Protein AF-A0A1J4JC68-F1 (afdb_monomer_lite)

Radius of gyration: 32.2 Å; chains: 1; bounding box: 84×73×95 Å

pLDDT: mean 70.28, std 16.69, range [39.31, 90.0]

Foldseek 3Di:
DVPPVVVVVVVVVVVCVVPVVCVVVVVVVVVVVVVVVVVVVVDDDDDDDDDDDDDDDDDDPPPPQQPLVPAPLLCCCCPPWFPPPDDLQQLLVLLVVLCVVLVHDDDPVLSVDVSSVSVVCRVCVVSRVVVSLVDWTADPVGFTGTPPDDDRPPPDDDDDDDDDDDDDDDDDDDDD

Secondary structure (DSSP, 8-state):
--HHHHHHHHHHHHHHHT-GGGHHHHHHHHHHHHHHHHHHTT-------------------------TTSSHHHHIIIIIIB-TT--HHHHHHHHHHHHHHTT----HHHHH-HHHHHHHHHHTHHHHHHHHTT---B-TTS-B-BSSSS--TTS---------------------

Structure (mmCIF, N/CA/C/O backbone):
data_AF-A0A1J4JC68-F1
#
_entry.id   AF-A0A1J4JC68-F1
#
loop_
_atom_site.group_PDB
_atom_site.id
_atom_site.type_symbol
_atom_site.label_atom_id
_atom_site.label_alt_id
_atom_site.label_comp_id
_atom_site.label_asym_id
_atom_site.label_entity_id
_atom_site.label_seq_id
_atom_site.pdbx_PDB_ins_code
_atom_site.Cartn_x
_atom_site.Cartn_y
_atom_site.Cartn_z
_atom_site.occupancy
_atom_site.B_iso_or_equiv
_atom_site.auth_seq_id
_atom_site.auth_comp_id
_atom_site.auth_asym_id
_atom_site.auth_atom_id
_atom_site.pdbx_PDB_model_num
ATOM 1 N N . MET A 1 1 ? -23.052 0.903 3.054 1.00 49.03 1 MET A N 1
ATOM 2 C CA . MET A 1 1 ? -22.378 1.430 4.265 1.00 49.03 1 MET A CA 1
ATOM 3 C C . MET A 1 1 ? -23.320 1.705 5.442 1.00 49.03 1 MET A C 1
ATOM 5 O O . MET A 1 1 ? -22.837 1.660 6.557 1.00 49.03 1 MET A O 1
ATOM 9 N N . LYS A 1 2 ? -24.639 1.910 5.262 1.00 50.38 2 LYS A N 1
ATOM 10 C CA . LYS A 1 2 ? -25.591 2.065 6.391 1.00 50.38 2 LYS A CA 1
ATOM 11 C C . LYS A 1 2 ? -25.896 0.762 7.168 1.00 50.38 2 LYS A C 1
ATOM 13 O O . LYS A 1 2 ? -26.607 0.796 8.159 1.00 50.38 2 LYS A O 1
ATOM 18 N N . SER A 1 3 ? -25.388 -0.383 6.714 1.00 57.44 3 SER A N 1
ATOM 19 C CA . SER A 1 3 ? -25.793 -1.718 7.171 1.00 57.44 3 SER A CA 1
ATOM 20 C C . SER A 1 3 ? -25.039 -2.237 8.402 1.00 57.44 3 SER A C 1
ATOM 22 O O . SER A 1 3 ? -25.632 -2.956 9.196 1.00 57.44 3 SER A O 1
ATOM 24 N N . THR A 1 4 ? -23.772 -1.864 8.605 1.00 68.25 4 THR A N 1
ATOM 25 C CA . THR A 1 4 ? -22.970 -2.360 9.741 1.00 68.25 4 THR A CA 1
ATOM 26 C C . THR A 1 4 ? -23.352 -1.691 11.056 1.00 68.25 4 THR A C 1
ATOM 28 O O . THR A 1 4 ? -23.500 -2.372 12.061 1.00 68.25 4 THR A O 1
ATOM 31 N N . LEU A 1 5 ? -23.593 -0.377 11.040 1.00 70.12 5 LEU A N 1
ATOM 32 C CA . LEU A 1 5 ? -24.035 0.358 12.228 1.00 70.12 5 LEU A CA 1
ATOM 33 C C . LEU A 1 5 ? -25.407 -0.123 12.711 1.00 70.12 5 LEU A C 1
ATOM 35 O O . LEU A 1 5 ? -25.584 -0.382 13.896 1.00 70.12 5 LEU A O 1
ATOM 39 N N . ASN A 1 6 ? -26.356 -0.299 11.787 1.00 78.00 6 ASN A N 1
ATOM 40 C CA . ASN A 1 6 ? -27.690 -0.792 12.122 1.00 78.00 6 ASN A CA 1
ATOM 41 C C . ASN A 1 6 ? -27.635 -2.197 12.735 1.00 78.00 6 ASN A C 1
ATOM 43 O O . ASN A 1 6 ? -28.343 -2.463 13.699 1.00 78.00 6 ASN A O 1
ATOM 47 N N . LEU A 1 7 ? -26.762 -3.071 12.223 1.00 71.44 7 LEU A N 1
ATOM 48 C CA . LEU A 1 7 ? -26.569 -4.410 12.776 1.00 71.44 7 LEU A CA 1
ATOM 49 C C . LEU A 1 7 ? -25.985 -4.363 14.196 1.00 71.44 7 LEU A C 1
ATOM 51 O O . LEU A 1 7 ? -26.467 -5.064 15.081 1.00 71.44 7 LEU A O 1
ATOM 55 N N . SER A 1 8 ? -25.003 -3.492 14.442 1.00 72.25 8 SER A N 1
ATOM 56 C CA . SER A 1 8 ? -24.441 -3.300 15.782 1.00 72.25 8 SER A CA 1
ATOM 57 C C . SER A 1 8 ? -25.463 -2.738 16.775 1.00 72.25 8 SER A C 1
ATOM 59 O O . SER A 1 8 ? -25.481 -3.165 17.926 1.00 72.25 8 SER A O 1
ATOM 61 N N . ILE A 1 9 ? -26.342 -1.827 16.338 1.00 78.62 9 ILE A N 1
ATOM 62 C CA . ILE A 1 9 ? -27.429 -1.287 17.172 1.00 78.62 9 ILE A CA 1
ATOM 63 C C . ILE A 1 9 ? -28.418 -2.397 17.543 1.00 78.62 9 ILE A C 1
ATOM 65 O O . ILE A 1 9 ? -28.779 -2.523 18.709 1.00 78.62 9 ILE A O 1
ATOM 69 N N . VAL A 1 10 ? -28.819 -3.233 16.581 1.00 78.06 10 VAL A N 1
ATOM 70 C CA . VAL A 1 10 ? -29.736 -4.357 16.831 1.00 78.06 10 VAL A CA 1
ATOM 71 C C . VAL A 1 10 ? -29.130 -5.359 17.819 1.00 78.06 10 VAL A C 1
ATOM 73 O O . VAL A 1 10 ? -29.799 -5.750 18.771 1.00 78.06 10 VAL A O 1
ATOM 76 N N . ASN A 1 11 ? -27.852 -5.711 17.658 1.00 77.75 11 ASN A N 1
ATOM 77 C CA . ASN A 1 11 ? -27.162 -6.630 18.570 1.00 77.75 11 ASN A CA 1
ATOM 78 C C . ASN A 1 11 ? -27.024 -6.060 19.991 1.00 77.75 11 ASN A C 1
ATOM 80 O O . ASN A 1 11 ? -27.107 -6.802 20.972 1.00 77.75 11 ASN A O 1
ATOM 84 N N . LEU A 1 12 ? -26.819 -4.744 20.112 1.00 80.31 12 LEU A N 1
ATOM 85 C CA . LEU A 1 12 ? -26.765 -4.065 21.404 1.00 80.31 12 LEU A CA 1
ATOM 86 C C . LEU A 1 12 ? -28.130 -4.099 22.099 1.00 80.31 12 LEU A C 1
ATOM 88 O O . LEU A 1 12 ? -28.196 -4.427 23.280 1.00 80.31 12 LEU A O 1
ATOM 92 N N . LEU A 1 13 ? -29.211 -3.816 21.369 1.00 79.69 13 LEU A N 1
ATOM 93 C CA . LEU A 1 13 ? -30.573 -3.859 21.908 1.00 79.69 13 LEU A CA 1
ATOM 94 C C . LEU A 1 13 ? -30.964 -5.272 22.366 1.00 79.69 13 LEU A C 1
ATOM 96 O O . LEU A 1 13 ? -31.463 -5.423 23.476 1.00 79.69 13 LEU A O 1
ATOM 100 N N . ASP A 1 14 ? -30.654 -6.305 21.576 1.00 79.31 14 ASP A N 1
ATOM 101 C CA . ASP A 1 14 ? -30.890 -7.712 21.943 1.00 79.31 14 ASP A CA 1
ATOM 102 C C . ASP A 1 14 ? -30.084 -8.136 23.190 1.00 79.31 14 ASP A C 1
ATOM 104 O O . ASP A 1 14 ? -30.561 -8.880 24.046 1.00 79.31 14 ASP A O 1
ATOM 108 N N . SER A 1 15 ? -28.866 -7.609 23.346 1.00 74.81 15 SER A N 1
ATOM 109 C CA . SER A 1 15 ? -28.027 -7.866 24.526 1.00 74.81 15 SER A CA 1
ATOM 110 C C . SER A 1 15 ? -28.541 -7.168 25.792 1.00 74.81 15 SER A C 1
ATOM 112 O O . SER A 1 15 ? -28.364 -7.691 26.898 1.00 74.81 15 SER A O 1
ATOM 114 N N . LEU A 1 16 ? -29.165 -5.997 25.636 1.00 77.19 16 LEU A N 1
ATOM 115 C CA . LEU A 1 16 ? -29.761 -5.214 26.720 1.00 77.19 16 LEU A CA 1
ATOM 116 C C . LEU A 1 16 ? -31.111 -5.779 27.173 1.00 77.19 16 LEU A C 1
ATOM 118 O O . LEU A 1 16 ? -31.374 -5.795 28.373 1.00 77.19 16 LEU A O 1
ATOM 122 N N . ASP A 1 17 ? -31.917 -6.306 26.249 1.00 77.94 17 ASP A N 1
ATOM 123 C CA . ASP A 1 17 ? -33.191 -6.970 26.561 1.00 77.94 17 ASP A CA 1
ATOM 124 C C . ASP A 1 17 ? -32.970 -8.232 27.416 1.00 77.94 17 ASP A C 1
ATOM 126 O O . ASP A 1 17 ? -33.686 -8.506 28.378 1.00 77.94 17 ASP A O 1
ATOM 130 N N . LYS A 1 18 ? -31.868 -8.945 27.150 1.00 81.06 18 LYS A N 1
ATOM 131 C CA . LYS A 1 18 ? -31.427 -10.105 27.938 1.00 81.06 18 LYS A CA 1
ATOM 132 C C . LYS A 1 18 ? -30.876 -9.743 29.322 1.00 81.06 18 LYS A C 1
ATOM 134 O O . LYS A 1 18 ? -30.786 -10.622 30.174 1.00 81.06 18 LYS A O 1
ATOM 139 N N . ASN A 1 19 ? -30.474 -8.490 29.557 1.00 78.25 19 ASN A N 1
ATOM 140 C CA . ASN A 1 19 ? -29.855 -8.044 30.812 1.00 78.25 19 ASN A CA 1
ATOM 141 C C . ASN A 1 19 ? -30.294 -6.616 31.186 1.00 78.25 19 ASN A C 1
ATOM 143 O O . ASN A 1 19 ? -29.478 -5.686 31.145 1.00 78.25 19 ASN A O 1
ATOM 147 N N . PRO A 1 20 ? -31.553 -6.427 31.623 1.00 74.56 20 PRO A N 1
ATOM 148 C CA . PRO A 1 20 ? -32.113 -5.099 31.870 1.00 74.56 20 PRO A CA 1
ATOM 149 C C . PRO A 1 20 ? -31.374 -4.319 32.970 1.00 74.56 20 PRO A C 1
ATOM 151 O O . PRO A 1 20 ? -31.336 -3.092 32.946 1.00 74.56 20 PRO A O 1
ATOM 154 N N . GLY A 1 21 ? -30.706 -5.015 33.897 1.00 78.56 21 GLY A N 1
ATOM 155 C CA . GLY A 1 21 ? -29.887 -4.394 34.944 1.00 78.56 21 GLY A CA 1
ATOM 156 C C . GLY A 1 21 ? -28.637 -3.660 34.440 1.00 78.56 21 GLY A C 1
ATOM 157 O O . GLY A 1 21 ? -28.087 -2.858 35.182 1.00 78.56 21 GLY A O 1
ATOM 158 N N . ARG A 1 22 ? -28.200 -3.894 33.193 1.00 75.12 22 ARG A N 1
ATOM 159 C CA . ARG A 1 22 ? -27.043 -3.212 32.577 1.00 75.12 22 ARG A CA 1
ATOM 160 C C . ARG A 1 22 ? -27.421 -1.972 31.767 1.00 75.12 22 ARG A C 1
ATOM 162 O O . ARG A 1 22 ? -26.537 -1.222 31.363 1.00 75.12 22 ARG A O 1
ATOM 169 N N . ILE A 1 23 ? -28.716 -1.742 31.538 1.00 77.38 23 ILE A N 1
ATOM 170 C CA . ILE A 1 23 ? -29.218 -0.564 30.815 1.00 77.38 23 ILE A CA 1
ATOM 171 C C . ILE A 1 23 ? -28.725 0.750 31.452 1.00 77.38 23 ILE A C 1
ATOM 173 O O . ILE A 1 23 ? -28.270 1.614 30.703 1.00 77.38 23 ILE A O 1
ATOM 177 N N . PRO A 1 24 ? -28.729 0.926 32.791 1.00 74.81 24 PRO A N 1
ATOM 178 C CA . PRO A 1 24 ? -28.233 2.154 33.414 1.00 74.81 24 PRO A CA 1
ATOM 179 C C . PRO A 1 24 ? -26.740 2.397 33.162 1.00 74.81 24 PRO A C 1
ATOM 181 O O . PRO A 1 24 ? -26.343 3.526 32.884 1.00 74.81 24 PRO A O 1
ATOM 184 N N . ASP A 1 25 ? -25.924 1.341 33.208 1.00 72.56 25 ASP A N 1
ATOM 185 C CA . ASP A 1 25 ? -24.478 1.430 32.981 1.00 72.56 25 ASP A CA 1
ATOM 186 C C . ASP A 1 25 ? -24.169 1.787 31.528 1.00 72.56 25 ASP A C 1
ATOM 188 O O . ASP A 1 25 ? -23.349 2.662 31.255 1.00 72.56 25 ASP A O 1
ATOM 192 N N . VAL A 1 26 ? -24.878 1.156 30.589 1.00 80.88 26 VAL A N 1
ATOM 193 C CA . VAL A 1 26 ? -24.731 1.442 29.159 1.00 80.88 26 VAL A CA 1
ATOM 194 C C . VAL A 1 26 ? -25.210 2.854 28.835 1.00 80.88 26 VAL A C 1
ATOM 196 O O . VAL A 1 26 ? -24.518 3.568 28.114 1.00 80.88 26 VAL A O 1
ATOM 199 N N . ASN A 1 27 ? -26.324 3.304 29.414 1.00 83.25 27 ASN A N 1
ATOM 200 C CA . ASN A 1 27 ? -26.787 4.682 29.258 1.00 83.25 27 ASN A CA 1
ATOM 201 C C . ASN A 1 27 ? -25.752 5.681 29.784 1.00 83.25 27 ASN A C 1
ATOM 203 O O . ASN A 1 27 ? -25.422 6.635 29.086 1.00 83.25 27 ASN A O 1
ATOM 207 N N . LYS A 1 28 ? -25.166 5.418 30.957 1.00 74.75 28 LYS A N 1
ATOM 208 C CA . LYS A 1 28 ? -24.103 6.252 31.525 1.00 74.75 28 LYS A CA 1
ATOM 209 C C . LYS A 1 28 ? -22.867 6.297 30.624 1.00 74.75 28 LYS A C 1
ATOM 211 O O . LYS A 1 28 ? -22.323 7.371 30.387 1.00 74.75 28 LYS A O 1
ATOM 216 N N . SER A 1 29 ? -22.429 5.160 30.085 1.00 75.44 29 SER A N 1
ATOM 217 C CA . SER A 1 29 ? -21.306 5.113 29.140 1.00 75.44 29 SER A CA 1
ATOM 218 C C . SER A 1 29 ? -21.606 5.852 27.831 1.00 75.44 29 SER A C 1
ATOM 220 O O . SER A 1 29 ? -20.731 6.536 27.305 1.00 75.44 29 SER A O 1
ATOM 222 N N . LEU A 1 30 ? -22.835 5.760 27.314 1.00 84.06 30 LEU A N 1
ATOM 223 C CA . LEU A 1 30 ? -23.260 6.489 26.116 1.00 84.06 30 LEU A CA 1
ATOM 224 C C . LEU A 1 30 ? -23.352 7.998 26.360 1.00 84.06 30 LEU A C 1
ATOM 226 O O . LEU A 1 30 ? -22.975 8.774 25.485 1.00 84.06 30 LEU A O 1
ATOM 230 N N . GLU A 1 31 ? -23.815 8.422 27.534 1.00 78.25 31 GLU A N 1
ATOM 231 C CA . GLU A 1 31 ? -23.823 9.829 27.940 1.00 78.25 31 GLU A CA 1
ATOM 232 C C . GLU A 1 31 ? -22.405 10.391 28.050 1.00 78.25 31 GLU A C 1
ATOM 234 O O . GLU A 1 31 ? -22.148 11.474 27.527 1.00 78.25 31 GLU A O 1
ATOM 239 N N . ILE A 1 32 ? -21.473 9.633 28.644 1.00 74.94 32 ILE A N 1
ATOM 240 C CA . ILE A 1 32 ? -20.051 9.999 28.709 1.00 74.94 32 ILE A CA 1
ATOM 241 C C . ILE A 1 32 ? -19.485 10.171 27.297 1.00 74.94 32 ILE A C 1
ATOM 243 O O . ILE A 1 32 ? -18.944 11.228 26.990 1.00 74.94 32 ILE A O 1
ATOM 247 N N . LEU A 1 33 ? -19.693 9.201 26.404 1.00 79.00 33 LEU A N 1
ATOM 248 C CA . LEU A 1 33 ? -19.222 9.284 25.017 1.00 79.00 33 LEU A CA 1
ATOM 249 C C . LEU A 1 33 ? -19.863 10.447 24.245 1.00 79.00 33 LEU A C 1
ATOM 251 O O . LEU A 1 33 ? -19.195 11.138 23.480 1.00 79.00 33 LEU A O 1
ATOM 255 N N . LEU A 1 34 ? -21.160 10.702 24.442 1.00 79.31 34 LEU A N 1
ATOM 256 C CA . LEU A 1 34 ? -21.839 11.855 23.847 1.00 79.31 34 LEU A CA 1
ATOM 257 C C . LEU A 1 34 ? -21.265 13.173 24.365 1.00 79.31 34 LEU A C 1
ATOM 259 O O . LEU A 1 34 ? -21.182 14.139 23.607 1.00 79.31 34 LEU A O 1
ATOM 263 N N . GLN A 1 35 ? -20.891 13.229 25.639 1.00 77.38 35 GLN A N 1
ATOM 264 C CA . GLN A 1 35 ? -20.277 14.399 26.245 1.00 77.38 35 GLN A CA 1
ATOM 265 C C . GLN A 1 35 ? -18.839 14.595 25.758 1.00 77.38 35 GLN A C 1
ATOM 267 O O . GLN A 1 35 ? -18.481 15.717 25.410 1.00 77.38 35 GLN A O 1
ATOM 272 N N . GLU A 1 36 ? -18.062 13.523 25.624 1.00 71.19 36 GLU A N 1
ATOM 273 C CA . GLU A 1 36 ? -16.717 13.535 25.040 1.00 71.19 36 GLU A CA 1
ATOM 274 C C . GLU A 1 36 ? -16.746 14.006 23.585 1.00 71.19 36 GLU A C 1
ATOM 276 O O . GLU A 1 36 ? -16.030 14.935 23.235 1.00 71.19 36 GLU A O 1
ATOM 281 N N . LEU A 1 37 ? -17.650 13.480 22.754 1.00 72.75 37 LEU A N 1
ATOM 282 C CA . LEU A 1 37 ? -17.793 13.914 21.359 1.00 72.75 37 LEU A CA 1
ATOM 283 C C . LEU A 1 37 ? -18.277 15.365 21.225 1.00 72.75 37 LEU A C 1
ATOM 285 O O . LEU A 1 37 ? -17.927 16.053 20.264 1.00 72.75 37 LEU A O 1
ATOM 289 N N . LYS A 1 38 ? -19.090 15.847 22.173 1.00 73.19 38 LYS A N 1
ATOM 290 C CA . LYS A 1 38 ? -19.483 17.263 22.234 1.00 73.19 38 LYS A CA 1
ATOM 291 C C . LYS A 1 38 ? -18.303 18.147 22.639 1.00 73.19 38 LYS A C 1
ATOM 293 O O . LYS A 1 38 ? -18.130 19.201 22.040 1.00 73.19 38 LYS A O 1
ATOM 298 N N . GLN A 1 39 ? -17.474 17.706 23.586 1.00 63.00 39 GLN A N 1
ATOM 299 C CA . GLN A 1 39 ? -16.275 18.428 24.022 1.00 63.00 39 GLN A CA 1
ATOM 300 C C . GLN A 1 39 ? -15.125 18.365 23.005 1.00 63.00 39 GLN A C 1
ATOM 302 O O . GLN A 1 39 ? -14.373 19.325 22.895 1.00 63.00 39 GLN A O 1
ATOM 307 N N . GLU A 1 40 ? -15.023 17.303 22.202 1.00 56.06 40 GLU A N 1
ATOM 308 C CA . GLU A 1 40 ? -14.089 17.181 21.069 1.00 56.06 40 GLU A CA 1
ATOM 309 C C . GLU A 1 40 ? -14.321 18.296 20.034 1.00 56.06 40 GLU A C 1
ATOM 311 O O . GLU A 1 40 ? -13.382 18.808 19.429 1.00 56.06 40 GLU A O 1
ATOM 316 N N . LYS A 1 41 ? -15.580 18.722 19.862 1.00 55.22 41 LYS A N 1
ATOM 317 C CA . LYS A 1 41 ? -15.956 19.814 18.954 1.00 55.22 41 LYS A CA 1
ATOM 318 C C . LYS A 1 41 ? -15.572 21.203 19.487 1.00 55.22 41 LYS A C 1
ATOM 320 O O . LYS A 1 41 ? -15.392 22.112 18.680 1.00 55.22 41 LYS A O 1
ATOM 325 N N . ASP A 1 42 ? -15.422 21.341 20.806 1.00 50.94 42 ASP A N 1
ATOM 326 C CA . ASP A 1 42 ? -15.114 22.594 21.515 1.00 50.94 42 ASP A CA 1
ATOM 327 C C . ASP A 1 42 ? -13.685 22.642 22.091 1.00 50.94 42 ASP A C 1
ATOM 329 O O . ASP A 1 42 ? -13.322 23.603 22.770 1.00 50.94 42 ASP A O 1
ATOM 333 N N . ARG A 1 43 ? -12.839 21.637 21.828 1.00 48.38 43 ARG A N 1
ATOM 334 C CA . ARG A 1 43 ? -11.462 21.616 22.332 1.00 48.38 43 ARG A CA 1
ATOM 335 C C . ARG A 1 43 ? -10.590 22.578 21.506 1.00 48.38 43 ARG A C 1
ATOM 337 O O . ARG A 1 43 ? -10.361 22.319 20.322 1.00 48.38 43 ARG A O 1
ATOM 344 N N . PRO A 1 44 ? -10.045 23.666 22.086 1.00 46.38 44 PRO A N 1
ATOM 345 C CA . PRO A 1 44 ? -9.002 24.427 21.416 1.00 46.38 44 PRO A CA 1
ATOM 346 C C . PRO A 1 44 ? -7.768 23.530 21.285 1.00 46.38 44 PRO A C 1
ATOM 348 O O . PRO A 1 44 ? -7.312 22.915 22.249 1.00 46.38 44 PRO A O 1
ATOM 351 N N . MET A 1 45 ? -7.257 23.416 20.063 1.00 41.22 45 MET A N 1
ATOM 352 C CA . MET A 1 45 ? -6.097 22.598 19.733 1.00 41.22 45 MET A CA 1
ATOM 353 C C . MET A 1 45 ? -4.841 23.235 20.354 1.00 41.22 45 MET A C 1
ATOM 355 O O . MET A 1 45 ? -4.234 24.125 19.764 1.00 41.22 45 MET A O 1
ATOM 359 N N . ILE A 1 46 ? -4.471 22.823 21.568 1.00 43.78 46 ILE A N 1
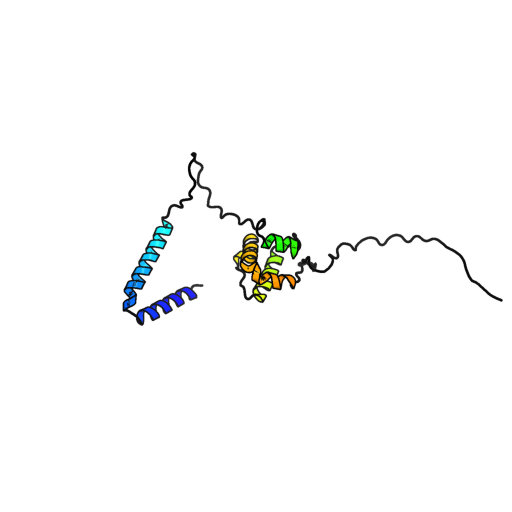ATOM 360 C CA . ILE A 1 46 ? -3.209 23.230 22.193 1.00 43.78 46 ILE A CA 1
ATOM 361 C C . ILE A 1 46 ? -2.088 22.469 21.475 1.00 43.78 46 ILE A C 1
ATOM 363 O O . ILE A 1 46 ? -1.925 21.269 21.672 1.00 43.78 46 ILE A O 1
ATOM 367 N N . HIS A 1 47 ? -1.350 23.161 20.607 1.00 49.16 47 HIS A N 1
ATOM 368 C CA . HIS A 1 47 ? 0.038 22.802 20.329 1.00 49.16 47 HIS A CA 1
ATOM 369 C C . HIS A 1 47 ? 0.868 23.443 21.436 1.00 49.16 47 HIS A C 1
ATOM 371 O O . HIS A 1 47 ? 0.852 24.665 21.589 1.00 49.16 47 HIS A O 1
ATOM 377 N N . GLU A 1 48 ? 1.562 22.626 22.219 1.00 46.06 48 GLU A N 1
ATOM 378 C CA . GLU A 1 48 ? 2.651 23.116 23.053 1.00 46.06 48 GLU A CA 1
ATOM 379 C C . GLU A 1 48 ? 3.726 23.688 22.128 1.00 46.06 48 GLU A C 1
ATOM 381 O O . GLU A 1 48 ? 4.468 22.954 21.480 1.00 46.06 48 GLU A O 1
ATOM 386 N N . VAL A 1 49 ? 3.783 25.013 22.039 1.00 47.53 49 VAL A N 1
ATOM 387 C CA . VAL A 1 49 ? 4.999 25.718 21.653 1.00 47.53 49 VAL A CA 1
ATOM 388 C C . VAL A 1 49 ? 5.143 26.880 22.619 1.00 47.53 49 VAL A C 1
ATOM 390 O O . VAL A 1 49 ? 4.355 27.827 22.615 1.00 47.53 49 VAL A O 1
ATOM 393 N N . GLU A 1 50 ? 6.131 26.758 23.496 1.00 44.44 50 GLU A N 1
ATOM 394 C CA . GLU A 1 50 ? 6.620 27.856 24.313 1.00 44.44 50 GLU A CA 1
ATOM 395 C C . GLU A 1 50 ? 6.938 29.073 23.425 1.00 44.44 50 GLU A C 1
ATOM 397 O O . GLU A 1 50 ? 7.603 28.953 22.401 1.00 44.44 50 GLU A O 1
ATOM 402 N N . ASN A 1 51 ? 6.410 30.231 23.836 1.00 46.28 51 ASN A N 1
ATOM 403 C CA . ASN A 1 51 ? 6.853 31.607 23.579 1.00 46.28 51 ASN A CA 1
ATOM 404 C C . ASN A 1 51 ? 7.719 31.888 22.325 1.00 46.28 51 ASN A C 1
ATOM 406 O O . ASN A 1 51 ? 8.890 31.532 22.282 1.00 46.28 51 ASN A O 1
ATOM 410 N N . ILE A 1 52 ? 7.215 32.721 21.399 1.00 44.00 52 ILE A N 1
ATOM 411 C CA . ILE A 1 52 ? 7.597 34.147 21.222 1.00 44.00 52 ILE A CA 1
ATOM 412 C C . ILE A 1 52 ? 6.750 34.776 20.080 1.00 44.00 52 ILE A C 1
ATOM 414 O O . ILE A 1 52 ? 6.674 34.269 18.969 1.00 44.00 52 ILE A O 1
ATOM 418 N N . ALA A 1 53 ? 6.102 35.887 20.443 1.00 47.72 53 ALA A N 1
ATOM 419 C CA . ALA A 1 53 ? 5.392 36.956 19.725 1.00 47.72 53 ALA A CA 1
ATOM 420 C C . ALA A 1 53 ? 5.283 37.033 18.171 1.00 47.72 53 ALA A C 1
ATOM 422 O O . ALA A 1 53 ? 6.262 36.912 17.445 1.00 47.72 53 ALA A O 1
ATOM 423 N N . ALA A 1 54 ? 4.095 37.525 17.758 1.00 47.09 54 ALA A N 1
ATOM 424 C CA . ALA A 1 54 ? 3.750 38.325 16.557 1.00 47.09 54 ALA A CA 1
ATOM 425 C C . ALA A 1 54 ? 3.063 37.631 15.343 1.00 47.09 54 ALA A C 1
ATOM 427 O O . ALA A 1 54 ? 3.684 37.263 14.358 1.00 47.09 54 ALA A O 1
ATOM 428 N N . GLN A 1 55 ? 1.728 37.541 15.454 1.00 48.34 55 GLN A N 1
ATOM 429 C CA . GLN A 1 55 ? 0.630 37.628 14.459 1.00 48.34 55 GLN A CA 1
ATOM 430 C C . GLN A 1 55 ? 0.900 37.449 12.93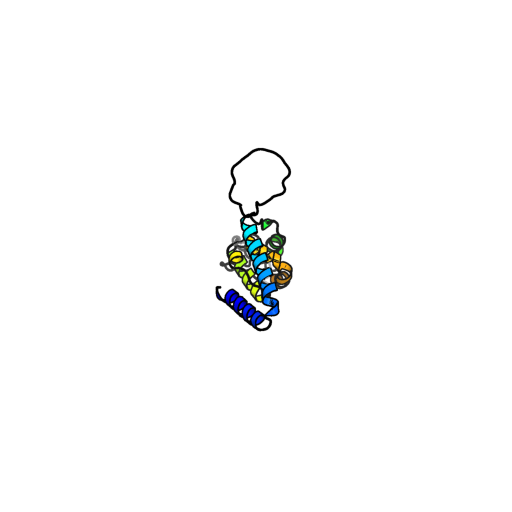7 1.00 48.34 55 GLN A C 1
ATOM 432 O O . GLN A 1 55 ? 1.396 38.360 12.285 1.00 48.34 55 GLN A O 1
ATOM 437 N N . GLU A 1 56 ? 0.326 36.382 12.351 1.00 47.66 56 GLU A N 1
ATOM 438 C CA . GLU A 1 56 ? -0.218 36.315 10.973 1.00 47.66 56 GLU A CA 1
ATOM 439 C C . GLU A 1 56 ? -1.473 35.392 10.934 1.00 47.66 56 GLU A C 1
ATOM 441 O O . GLU A 1 56 ? -1.576 34.470 11.748 1.00 47.66 56 GLU A O 1
ATOM 446 N N . PRO A 1 57 ? -2.462 35.624 10.039 1.00 39.31 57 PRO A N 1
ATOM 447 C CA . PRO A 1 57 ? -3.787 34.980 10.074 1.00 39.31 57 PRO A CA 1
ATOM 448 C C . PRO A 1 57 ? -3.770 33.470 9.735 1.00 39.31 57 PRO A C 1
ATOM 450 O O . PRO A 1 57 ? -2.899 33.006 8.993 1.00 39.31 57 PRO A O 1
ATOM 453 N N . PRO A 1 58 ? -4.750 32.675 10.223 1.00 40.34 58 PRO A N 1
ATOM 454 C CA . PRO A 1 58 ? -4.675 31.215 10.217 1.00 40.34 58 PRO A CA 1
ATOM 455 C C . PRO A 1 58 ? -4.808 30.635 8.801 1.00 40.34 58 PRO A C 1
ATOM 457 O O . PRO A 1 58 ? -5.880 30.622 8.190 1.00 40.34 58 PRO A O 1
ATOM 460 N N . LYS A 1 59 ? -3.699 30.100 8.280 1.00 48.06 59 LYS A N 1
ATOM 461 C CA . LYS A 1 59 ? -3.685 29.227 7.100 1.00 48.06 59 LYS A CA 1
ATOM 462 C C . LYS A 1 59 ? -4.382 27.908 7.464 1.00 48.06 59 LYS A C 1
ATOM 464 O O . LYS A 1 59 ? -4.066 27.296 8.478 1.00 48.06 59 LYS A O 1
ATOM 469 N N . LYS A 1 60 ? -5.336 27.482 6.622 1.00 49.00 60 LYS A N 1
ATOM 470 C CA . LYS A 1 60 ? -6.040 26.180 6.680 1.00 49.00 60 LYS A CA 1
ATOM 471 C C . LYS A 1 60 ? -5.057 25.062 7.069 1.00 49.00 60 LYS A C 1
ATOM 473 O O . LYS A 1 60 ? -3.965 25.074 6.497 1.00 49.00 60 LYS A O 1
ATOM 478 N N . PRO A 1 61 ? -5.420 24.093 7.939 1.00 45.28 61 PRO A N 1
ATOM 479 C CA . PRO A 1 61 ? -4.519 23.010 8.316 1.00 45.28 61 PRO A CA 1
ATOM 480 C C . PRO A 1 61 ? -4.139 22.239 7.054 1.00 45.28 61 PRO A C 1
ATOM 482 O O . PRO A 1 61 ? -4.924 21.469 6.490 1.00 45.28 61 PRO A O 1
ATOM 485 N N . GLN A 1 62 ? -2.937 22.510 6.558 1.00 46.00 62 GLN A N 1
ATOM 486 C CA . GLN A 1 62 ? -2.304 21.683 5.558 1.00 46.00 62 GLN A CA 1
ATOM 487 C C . GLN A 1 62 ? -2.033 20.377 6.285 1.00 46.00 62 GLN A C 1
ATOM 489 O O . GLN A 1 62 ? -1.148 20.323 7.128 1.00 46.00 62 GLN A O 1
ATOM 494 N N . LYS A 1 63 ? -2.850 19.351 6.014 1.00 53.34 63 LYS A N 1
ATOM 495 C CA . LYS A 1 63 ? -2.517 17.971 6.376 1.00 53.34 63 LYS A CA 1
ATOM 496 C C . LYS A 1 63 ? -1.065 17.778 5.964 1.00 53.34 63 LYS A C 1
ATOM 498 O O . LYS A 1 63 ? -0.785 17.905 4.767 1.00 53.34 63 LYS A O 1
ATOM 503 N N . GLU A 1 64 ? -0.183 17.581 6.939 1.00 50.12 64 GLU A N 1
ATOM 504 C CA . GLU A 1 64 ? 1.244 17.407 6.702 1.00 50.12 64 GLU A CA 1
ATOM 505 C C . GLU A 1 64 ? 1.406 16.444 5.532 1.00 50.12 64 GLU A C 1
ATOM 507 O O . GLU A 1 64 ? 0.818 15.355 5.496 1.00 50.12 64 GLU A O 1
ATOM 512 N N . ARG A 1 65 ? 2.086 16.912 4.485 1.00 53.84 65 ARG A N 1
ATOM 513 C CA . ARG A 1 65 ? 2.337 16.091 3.310 1.00 53.84 65 ARG A CA 1
ATOM 514 C C . ARG A 1 65 ? 3.226 14.958 3.793 1.00 53.84 65 ARG A C 1
ATOM 516 O O . ARG A 1 65 ? 4.400 15.192 4.034 1.00 53.84 65 ARG A O 1
ATOM 523 N N . PHE A 1 66 ? 2.659 13.767 3.968 1.00 61.12 66 PHE A N 1
ATOM 524 C CA . PHE A 1 66 ? 3.432 12.569 4.268 1.00 61.12 66 PHE A CA 1
ATOM 525 C C . PHE A 1 66 ? 4.555 12.457 3.231 1.00 61.12 66 PHE A C 1
ATOM 527 O O . PHE A 1 66 ? 4.303 12.231 2.044 1.00 61.12 66 PHE A O 1
ATOM 534 N N . GLU A 1 67 ? 5.787 12.701 3.672 1.00 67.19 67 GLU A N 1
ATOM 535 C CA . GLU A 1 67 ? 6.967 12.670 2.819 1.00 67.19 67 GLU A CA 1
ATOM 536 C C . GLU A 1 67 ? 7.375 11.215 2.602 1.00 67.19 67 GLU A C 1
ATOM 538 O O . GLU A 1 67 ? 8.337 10.718 3.181 1.00 67.19 67 GLU A O 1
ATOM 543 N N . PHE A 1 68 ? 6.654 10.532 1.714 1.00 69.06 68 PHE A N 1
ATOM 544 C CA . PHE A 1 68 ? 6.924 9.145 1.325 1.00 69.06 68 PHE A CA 1
ATOM 545 C C . PHE A 1 68 ? 8.350 8.910 0.803 1.00 69.06 68 PHE A C 1
ATOM 547 O O . PHE A 1 68 ? 8.773 7.779 0.659 1.00 69.06 68 PHE A O 1
ATOM 554 N N . LYS A 1 69 ? 9.117 9.961 0.497 1.00 68.25 69 LYS A N 1
ATOM 555 C CA . LYS A 1 69 ? 10.524 9.832 0.092 1.00 68.25 69 LYS A CA 1
ATOM 556 C C . LYS A 1 69 ? 11.448 9.420 1.241 1.00 68.25 69 LYS A C 1
ATOM 558 O O . LYS A 1 69 ? 12.571 9.006 0.983 1.00 68.25 69 LYS A O 1
ATOM 563 N N . LYS A 1 70 ? 11.008 9.585 2.491 1.00 75.06 70 LYS A N 1
ATOM 564 C CA . LYS A 1 70 ? 11.801 9.256 3.681 1.00 75.06 70 LYS A CA 1
ATOM 565 C C . LYS A 1 70 ? 11.522 7.860 4.233 1.00 75.06 70 LYS A C 1
ATOM 567 O O . LYS A 1 70 ? 12.309 7.411 5.057 1.00 75.06 70 LYS A O 1
ATOM 572 N N . CYS A 1 71 ? 10.440 7.199 3.821 1.00 78.31 71 CYS A N 1
ATOM 573 C CA . CYS A 1 71 ? 10.096 5.889 4.368 1.00 78.31 71 CYS A CA 1
ATOM 574 C C . CYS A 1 71 ? 10.995 4.781 3.805 1.00 78.31 71 CYS A C 1
ATOM 576 O O . CYS A 1 71 ? 11.480 4.861 2.671 1.00 78.31 71 CYS A O 1
ATOM 578 N N . GLU A 1 72 ? 11.243 3.760 4.620 1.00 79.94 72 GLU A N 1
ATOM 579 C CA . GLU A 1 72 ? 12.155 2.672 4.271 1.00 79.94 72 GLU A CA 1
ATOM 580 C C . GLU A 1 72 ? 11.574 1.816 3.144 1.00 79.94 72 GLU A C 1
ATOM 582 O O . GLU A 1 72 ? 12.286 1.490 2.194 1.00 79.94 72 GLU A O 1
ATOM 587 N N . ALA A 1 73 ? 10.260 1.578 3.143 1.00 81.94 73 ALA A N 1
ATOM 588 C CA . ALA A 1 73 ? 9.576 0.884 2.059 1.00 81.94 73 ALA A CA 1
ATOM 589 C C . ALA A 1 73 ? 9.767 1.586 0.708 1.00 81.94 73 ALA A C 1
ATOM 591 O O . ALA A 1 73 ? 9.904 0.919 -0.316 1.00 81.94 73 ALA A O 1
ATOM 592 N N . PHE A 1 74 ? 9.821 2.924 0.673 1.00 84.25 74 PHE A N 1
ATOM 593 C CA . PHE A 1 74 ? 10.104 3.648 -0.568 1.00 84.25 74 PHE A CA 1
ATOM 594 C C . PHE A 1 74 ? 11.504 3.323 -1.084 1.00 84.25 74 PHE A C 1
ATOM 596 O O . PHE A 1 74 ? 11.636 2.922 -2.242 1.00 84.25 74 PHE A O 1
ATOM 603 N N . LYS A 1 75 ? 12.525 3.437 -0.223 1.00 83.69 75 LYS A N 1
ATOM 604 C CA . LYS A 1 75 ? 13.915 3.128 -0.583 1.00 83.69 75 LYS A CA 1
ATOM 605 C C . LYS A 1 75 ? 14.029 1.694 -1.075 1.00 83.69 75 LYS A C 1
ATOM 607 O O . LYS A 1 75 ? 14.469 1.478 -2.196 1.00 83.69 75 LYS A O 1
ATOM 612 N N . GLN A 1 76 ? 13.519 0.733 -0.311 1.00 85.38 76 GLN A N 1
ATOM 613 C CA . GLN A 1 76 ? 13.552 -0.682 -0.672 1.00 85.38 76 GLN A CA 1
ATOM 614 C C . GLN A 1 76 ? 12.867 -0.943 -2.022 1.00 85.38 76 GLN A C 1
ATOM 616 O O . GLN A 1 76 ? 13.455 -1.558 -2.912 1.00 85.38 76 GLN A O 1
ATOM 621 N N . ILE A 1 77 ? 11.658 -0.417 -2.240 1.00 84.88 77 ILE A N 1
ATOM 622 C CA . ILE A 1 77 ? 10.934 -0.585 -3.510 1.00 84.88 77 ILE A CA 1
ATOM 623 C C . ILE A 1 77 ? 11.719 0.012 -4.682 1.00 84.88 77 ILE A C 1
ATOM 625 O O . ILE A 1 77 ? 11.789 -0.626 -5.727 1.00 84.88 77 ILE A O 1
ATOM 629 N N . THR A 1 78 ? 12.299 1.208 -4.542 1.00 81.94 78 THR A N 1
ATOM 630 C CA . THR A 1 78 ? 12.964 1.911 -5.660 1.00 81.94 78 THR A CA 1
ATOM 631 C C . THR A 1 78 ? 14.442 1.574 -5.862 1.00 81.94 78 THR A C 1
ATOM 633 O O . THR A 1 78 ? 14.987 1.829 -6.938 1.00 81.94 78 THR A O 1
ATOM 636 N N . GLU A 1 79 ? 15.111 1.047 -4.840 1.00 80.88 79 GLU A N 1
ATOM 637 C CA . GLU A 1 79 ? 16.542 0.741 -4.868 1.00 80.88 79 GLU A CA 1
ATOM 638 C C . GLU A 1 79 ? 16.800 -0.764 -4.975 1.00 80.88 79 GLU A C 1
ATOM 640 O O . GLU A 1 79 ? 17.730 -1.172 -5.669 1.00 80.88 79 GLU A O 1
ATOM 645 N N . VAL A 1 80 ? 15.963 -1.602 -4.363 1.00 78.75 80 VAL A N 1
ATOM 646 C CA . VAL A 1 80 ? 16.192 -3.053 -4.304 1.00 78.75 80 VAL A CA 1
ATOM 647 C C . VAL A 1 80 ? 15.321 -3.803 -5.309 1.00 78.75 80 VAL A C 1
ATOM 649 O O . VAL A 1 80 ? 15.827 -4.648 -6.043 1.00 78.75 80 VAL A O 1
ATOM 652 N N . TYR A 1 81 ? 14.028 -3.483 -5.395 1.00 80.62 81 TYR A N 1
ATOM 653 C CA . TYR A 1 81 ? 13.079 -4.312 -6.149 1.00 80.62 81 TYR A CA 1
ATOM 654 C C . TYR A 1 81 ? 12.755 -3.789 -7.551 1.00 80.62 81 TYR A C 1
ATOM 656 O O . TYR A 1 81 ? 12.767 -4.567 -8.507 1.00 80.62 81 TYR A O 1
ATOM 664 N N . PHE A 1 82 ? 12.497 -2.489 -7.700 1.00 83.94 82 PHE A N 1
ATOM 665 C CA . PHE A 1 82 ? 12.029 -1.868 -8.942 1.00 83.94 82 PHE A CA 1
ATOM 666 C C . PHE A 1 82 ? 12.859 -0.644 -9.319 1.00 83.94 82 PHE A C 1
ATOM 668 O O . PHE A 1 82 ? 13.560 -0.072 -8.491 1.00 83.94 82 PHE A O 1
ATOM 675 N N . TYR A 1 83 ? 12.772 -0.206 -10.575 1.00 79.88 83 TYR A N 1
ATOM 676 C CA . TYR A 1 83 ? 13.412 1.040 -11.001 1.00 79.88 83 TYR A CA 1
ATOM 677 C C . TYR A 1 83 ? 12.692 2.296 -10.453 1.00 79.88 83 TYR A C 1
ATOM 679 O O . TYR A 1 83 ? 11.464 2.303 -10.325 1.00 79.88 83 TYR A O 1
ATOM 687 N N . PRO A 1 84 ? 13.417 3.409 -10.199 1.00 72.69 84 PRO A N 1
ATOM 688 C CA . PRO A 1 84 ? 12.843 4.664 -9.691 1.00 72.69 84 PRO A CA 1
ATOM 689 C C . PRO A 1 84 ? 11.786 5.292 -10.610 1.00 72.69 84 PRO A C 1
ATOM 691 O O . PRO A 1 84 ? 10.996 6.133 -10.181 1.00 72.69 84 PRO A O 1
ATOM 694 N N . THR A 1 85 ? 11.768 4.887 -11.880 1.00 76.12 85 THR A N 1
ATOM 695 C CA . THR A 1 85 ? 10.833 5.335 -12.918 1.00 76.12 85 THR A CA 1
ATOM 696 C C . THR A 1 85 ? 9.439 4.713 -12.799 1.00 76.12 85 THR A C 1
ATOM 698 O O . THR A 1 85 ? 8.568 5.023 -13.612 1.00 76.12 85 THR A O 1
ATOM 701 N N . ILE A 1 86 ? 9.189 3.889 -11.774 1.00 82.19 86 ILE A N 1
ATOM 702 C CA . ILE A 1 86 ? 7.906 3.217 -11.569 1.00 82.19 86 ILE A CA 1
ATOM 703 C C . ILE A 1 86 ? 6.730 4.204 -11.433 1.00 82.19 86 ILE A C 1
ATOM 705 O O . ILE A 1 86 ? 6.675 5.098 -10.566 1.00 82.19 86 ILE A O 1
ATOM 709 N N . ARG A 1 87 ? 5.744 4.027 -12.315 1.00 85.19 87 ARG A N 1
ATOM 710 C CA . ARG A 1 87 ? 4.525 4.835 -12.385 1.00 85.19 87 ARG A CA 1
ATOM 711 C C . ARG A 1 87 ? 3.551 4.410 -11.291 1.00 85.19 87 ARG A C 1
ATOM 713 O O . ARG A 1 87 ? 3.515 3.264 -10.849 1.00 85.19 87 ARG A O 1
ATOM 720 N N . GLN A 1 88 ? 2.691 5.336 -10.864 1.00 85.88 88 GLN A N 1
ATOM 721 C CA . GLN A 1 88 ? 1.693 5.046 -9.827 1.00 85.88 88 GLN A CA 1
ATOM 722 C C . GLN A 1 88 ? 0.762 3.892 -10.225 1.00 85.88 88 GLN A C 1
ATOM 724 O O . GLN A 1 88 ? 0.424 3.071 -9.381 1.00 85.88 88 GLN A O 1
ATOM 729 N N . SER A 1 89 ? 0.363 3.799 -11.497 1.00 87.06 89 SER A N 1
ATOM 730 C CA . SER A 1 89 ? -0.486 2.700 -11.973 1.00 87.06 89 SER A CA 1
ATOM 731 C C . SER A 1 89 ? 0.166 1.329 -11.797 1.00 87.06 89 SER A C 1
ATOM 733 O O . SER A 1 89 ? -0.519 0.377 -11.444 1.00 87.06 89 SER A O 1
ATOM 735 N N . 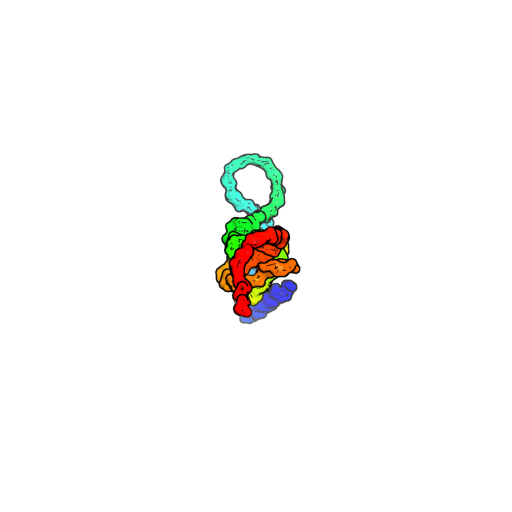GLU A 1 90 ? 1.480 1.238 -12.009 1.00 88.00 90 GLU A N 1
ATOM 736 C CA . GLU A 1 90 ? 2.255 -0.001 -11.873 1.00 88.00 90 GLU A CA 1
ATOM 737 C C . GLU A 1 90 ? 2.355 -0.397 -10.394 1.00 88.00 90 GLU A C 1
ATOM 739 O O . GLU A 1 90 ? 2.039 -1.526 -10.029 1.00 88.00 90 GLU A O 1
ATOM 744 N N . LEU A 1 91 ? 2.650 0.572 -9.522 1.00 88.12 91 LEU A N 1
ATOM 745 C CA . LEU A 1 91 ? 2.605 0.411 -8.065 1.00 88.12 91 LEU A CA 1
ATOM 746 C C . LEU A 1 91 ? 1.235 -0.070 -7.564 1.00 88.12 91 LEU A C 1
ATOM 748 O O . LEU A 1 91 ? 1.160 -0.941 -6.699 1.00 88.12 91 LEU A O 1
ATOM 752 N N . VAL A 1 92 ? 0.138 0.468 -8.107 1.00 90.00 92 VAL A N 1
ATOM 753 C CA . VAL A 1 92 ? -1.219 0.031 -7.743 1.00 90.00 92 VAL A CA 1
ATOM 754 C C . VAL A 1 92 ? -1.469 -1.413 -8.178 1.00 90.00 92 VAL A C 1
ATOM 756 O O . VAL A 1 92 ? -2.032 -2.185 -7.397 1.00 90.00 92 VAL A O 1
ATOM 759 N N . SER A 1 93 ? -1.033 -1.804 -9.375 1.00 88.19 93 SER A N 1
ATOM 760 C CA . SER A 1 93 ? -1.124 -3.196 -9.827 1.00 88.19 93 SER A CA 1
ATOM 761 C C . SER A 1 93 ? -0.335 -4.134 -8.914 1.00 88.19 93 SER A C 1
ATOM 763 O O . SER A 1 93 ? -0.901 -5.108 -8.422 1.00 88.19 93 SER A O 1
ATOM 765 N N . ILE A 1 94 ? 0.919 -3.793 -8.599 1.00 88.69 94 ILE A N 1
ATOM 766 C CA . ILE A 1 94 ? 1.778 -4.572 -7.694 1.00 88.69 94 ILE A CA 1
ATOM 767 C C . ILE A 1 94 ? 1.125 -4.701 -6.315 1.00 88.69 94 ILE A C 1
ATOM 769 O O . ILE A 1 94 ? 0.948 -5.811 -5.823 1.00 88.69 94 ILE A O 1
ATOM 773 N N . SER A 1 95 ? 0.680 -3.585 -5.725 1.00 89.25 95 SER A N 1
ATOM 774 C CA . SER A 1 95 ? 0.004 -3.590 -4.418 1.00 89.25 95 SER A CA 1
ATOM 775 C C . SER A 1 95 ? -1.254 -4.459 -4.414 1.00 89.25 95 SER A C 1
ATOM 777 O O . SER A 1 95 ? -1.524 -5.137 -3.433 1.00 89.25 95 SER A O 1
ATOM 779 N N . THR A 1 96 ? -2.010 -4.499 -5.516 1.00 90.00 96 THR A N 1
ATOM 780 C CA . THR A 1 96 ? -3.224 -5.321 -5.617 1.00 90.00 96 THR A CA 1
ATOM 781 C C . THR A 1 96 ? -2.886 -6.811 -5.683 1.00 90.00 96 THR A C 1
ATOM 783 O O . THR A 1 96 ? -3.561 -7.609 -5.041 1.00 90.00 96 THR A O 1
ATOM 786 N N . VAL A 1 97 ? -1.833 -7.190 -6.413 1.00 89.19 97 VAL A N 1
ATOM 787 C CA . VAL A 1 97 ? -1.359 -8.582 -6.469 1.00 89.19 97 VAL A CA 1
ATOM 788 C C . VAL A 1 97 ? -0.828 -9.031 -5.107 1.00 89.19 97 VAL A C 1
ATOM 790 O O . VAL A 1 97 ? -1.211 -10.094 -4.630 1.00 89.19 97 VAL A O 1
ATOM 793 N N . LEU A 1 98 ? -0.009 -8.204 -4.453 1.00 88.75 98 LEU A N 1
ATOM 794 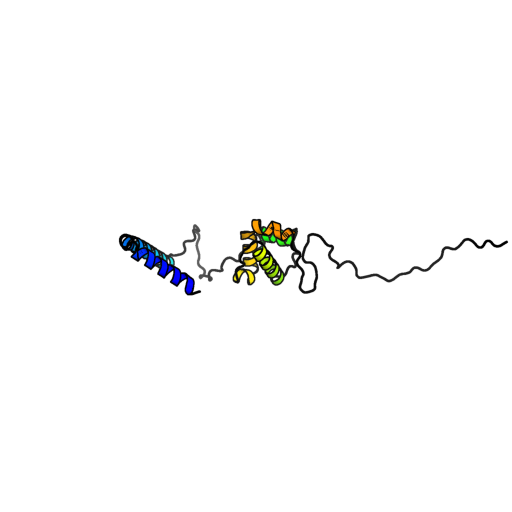C CA . LEU A 1 98 ? 0.531 -8.500 -3.122 1.00 88.75 98 LEU A CA 1
ATOM 795 C C . LEU A 1 98 ? -0.567 -8.595 -2.070 1.00 88.75 98 LEU A C 1
ATOM 797 O O . LEU A 1 98 ? -0.556 -9.506 -1.253 1.00 88.75 98 LEU A O 1
ATOM 801 N N . ALA A 1 99 ? -1.541 -7.688 -2.120 1.00 89.50 99 ALA A N 1
ATOM 802 C CA . ALA A 1 99 ? -2.678 -7.713 -1.218 1.00 89.50 99 ALA A CA 1
ATOM 803 C C . ALA A 1 99 ? -3.492 -9.001 -1.370 1.00 89.50 99 ALA A C 1
ATOM 805 O O . ALA A 1 99 ? -3.848 -9.611 -0.373 1.00 89.50 99 ALA A O 1
ATOM 806 N N . ASN A 1 100 ? -3.703 -9.476 -2.600 1.00 87.94 100 ASN A N 1
ATOM 807 C CA . ASN A 1 100 ? -4.355 -10.765 -2.820 1.00 87.94 100 ASN A CA 1
ATOM 808 C C . ASN A 1 100 ? -3.511 -11.944 -2.308 1.00 87.94 100 ASN A C 1
ATOM 810 O O . ASN A 1 100 ? -4.072 -12.892 -1.774 1.00 87.94 100 ASN A O 1
ATOM 814 N N . ALA A 1 101 ? -2.184 -11.890 -2.461 1.00 84.75 101 ALA A N 1
ATOM 815 C CA . ALA A 1 101 ? -1.282 -12.949 -2.003 1.00 84.75 101 ALA A CA 1
ATOM 816 C C . ALA A 1 101 ? -1.168 -13.027 -0.471 1.00 84.75 101 ALA A C 1
ATOM 818 O O . ALA A 1 101 ? -1.000 -14.116 0.066 1.00 84.75 101 ALA A O 1
ATOM 819 N N . CYS A 1 102 ? -1.275 -11.886 0.215 1.00 85.75 102 CYS A N 1
ATOM 820 C CA . CYS A 1 102 ? -1.164 -11.777 1.674 1.00 85.75 102 CYS A CA 1
ATOM 821 C C . CYS A 1 102 ? -2.533 -11.691 2.377 1.00 85.75 102 CYS A C 1
ATOM 823 O O . CYS A 1 102 ? -2.582 -11.413 3.569 1.00 85.75 102 CYS A O 1
ATOM 825 N N . GLU A 1 103 ? -3.641 -11.840 1.641 1.00 87.12 103 GLU A N 1
ATOM 826 C CA . GLU A 1 103 ? -5.016 -11.628 2.135 1.00 87.12 103 GLU A CA 1
ATOM 827 C C . GLU A 1 103 ? -5.253 -10.238 2.776 1.00 87.12 103 GLU A C 1
ATOM 829 O O . GLU A 1 103 ? -6.111 -10.047 3.639 1.00 87.12 103 GLU A O 1
ATOM 834 N N . LEU A 1 104 ? -4.514 -9.227 2.313 1.00 87.25 104 LEU A N 1
ATOM 835 C CA . LEU A 1 104 ? -4.622 -7.837 2.746 1.00 87.25 104 LEU A CA 1
ATOM 836 C C . LEU A 1 104 ? -5.571 -7.038 1.849 1.00 87.25 104 LEU A C 1
ATOM 838 O O . LEU A 1 104 ? -5.896 -7.406 0.719 1.00 87.25 104 LEU A O 1
ATOM 842 N N . ARG A 1 105 ? -5.995 -5.868 2.335 1.00 86.38 105 ARG A N 1
ATOM 843 C CA . ARG A 1 105 ? -6.817 -4.933 1.564 1.00 86.38 105 ARG A CA 1
ATOM 844 C C . ARG A 1 105 ? -6.066 -3.634 1.315 1.00 86.38 105 ARG A C 1
ATOM 846 O O . ARG A 1 105 ? -5.619 -2.978 2.247 1.00 86.38 105 ARG A O 1
ATOM 853 N N . VAL A 1 106 ? -6.010 -3.223 0.049 1.00 86.12 106 VAL A N 1
ATOM 854 C CA . VAL A 1 106 ? -5.527 -1.887 -0.328 1.00 86.12 106 VAL A CA 1
ATOM 855 C C . VAL A 1 106 ? -6.695 -0.908 -0.326 1.00 86.12 106 VAL A C 1
ATOM 857 O O . VAL A 1 106 ? -7.660 -1.069 -1.087 1.00 86.12 106 VAL A O 1
ATOM 860 N N . ASP A 1 107 ? -6.592 0.135 0.492 1.00 84.50 107 ASP A N 1
ATOM 861 C CA . ASP A 1 107 ? -7.598 1.188 0.565 1.00 84.50 107 ASP A CA 1
ATOM 862 C C . ASP A 1 107 ? -7.767 1.937 -0.756 1.00 84.50 107 ASP A C 1
ATOM 864 O O . ASP A 1 107 ? -6.822 2.182 -1.511 1.00 84.50 107 ASP A O 1
ATOM 868 N N . ARG A 1 108 ? -9.000 2.381 -1.030 1.00 84.94 108 ARG A N 1
ATOM 869 C CA . ARG A 1 108 ? -9.304 3.136 -2.257 1.00 84.94 108 ARG A CA 1
ATOM 870 C C . ARG A 1 108 ? -8.490 4.428 -2.343 1.00 84.94 108 ARG A C 1
ATOM 872 O O . ARG A 1 108 ? -8.098 4.827 -3.438 1.00 84.94 108 ARG A O 1
ATOM 879 N N . ASP A 1 109 ? -8.251 5.075 -1.207 1.00 78.38 109 ASP A N 1
ATOM 880 C CA . ASP A 1 109 ? -7.481 6.316 -1.148 1.00 78.38 109 ASP A CA 1
ATOM 881 C C . ASP A 1 109 ? -5.977 6.066 -1.304 1.00 78.38 109 ASP A C 1
ATOM 883 O O . ASP A 1 109 ? -5.310 6.862 -1.968 1.00 78.38 109 ASP A O 1
ATOM 887 N N . ALA A 1 110 ? -5.470 4.920 -0.833 1.00 84.19 110 ALA A N 1
ATOM 888 C CA . ALA A 1 110 ? -4.109 4.466 -1.118 1.00 84.19 110 ALA A CA 1
ATOM 889 C C . ALA A 1 110 ? -3.901 4.231 -2.622 1.00 84.19 110 ALA A C 1
ATOM 891 O O . ALA A 1 110 ? -2.932 4.716 -3.193 1.00 84.19 110 ALA A O 1
ATOM 892 N N . LYS A 1 111 ? -4.868 3.627 -3.329 1.00 84.56 111 LYS A N 1
ATOM 893 C CA . LYS A 1 111 ? -4.776 3.474 -4.798 1.00 84.56 111 LYS A CA 1
ATOM 894 C C . LYS A 1 111 ? -4.719 4.814 -5.545 1.00 84.56 111 LYS A C 1
ATOM 896 O O . LYS A 1 111 ? -4.118 4.916 -6.614 1.00 84.56 111 LYS A O 1
ATOM 901 N N . ARG A 1 112 ? -5.351 5.857 -4.997 1.00 83.62 112 ARG A N 1
ATOM 902 C CA . ARG A 1 112 ? -5.447 7.186 -5.626 1.00 83.62 112 ARG A CA 1
ATOM 903 C C . ARG A 1 112 ? -4.263 8.096 -5.327 1.00 83.62 112 ARG A C 1
ATOM 905 O O . ARG A 1 112 ? -3.989 8.980 -6.134 1.00 83.62 112 ARG A O 1
ATOM 912 N N . ARG A 1 113 ? -3.566 7.908 -4.206 1.00 81.25 113 ARG A N 1
ATOM 913 C CA . ARG A 1 113 ? -2.483 8.794 -3.761 1.00 81.25 113 ARG A CA 1
ATOM 914 C C . ARG A 1 113 ? -1.191 8.021 -3.540 1.00 81.25 113 ARG A C 1
ATOM 916 O O . ARG A 1 113 ? -1.147 7.151 -2.678 1.00 81.25 113 ARG A O 1
ATOM 923 N N . LYS A 1 114 ? -0.125 8.416 -4.246 1.00 83.81 114 LYS A N 1
ATOM 924 C CA . LYS A 1 114 ? 1.197 7.774 -4.145 1.00 83.81 114 LYS A CA 1
ATOM 925 C C . LYS A 1 114 ? 1.722 7.757 -2.701 1.00 83.81 114 LYS A C 1
ATOM 927 O O . LYS A 1 114 ? 2.192 6.722 -2.252 1.00 83.81 114 LYS A O 1
ATOM 932 N N . ASP A 1 115 ? 1.544 8.849 -1.953 1.00 83.50 115 ASP A N 1
ATOM 933 C CA . ASP A 1 115 ? 1.987 8.947 -0.553 1.00 83.50 115 ASP A CA 1
ATOM 934 C C . ASP A 1 115 ? 1.329 7.888 0.346 1.00 83.50 115 ASP A C 1
ATOM 936 O O . ASP A 1 115 ? 2.001 7.202 1.109 1.00 83.50 115 ASP A O 1
ATOM 940 N N . LEU A 1 116 ? 0.004 7.734 0.231 1.00 85.38 116 LEU A N 1
ATOM 941 C CA . LEU A 1 116 ? -0.759 6.766 1.023 1.00 85.38 116 LEU A CA 1
ATOM 942 C C . LEU A 1 116 ? -0.478 5.328 0.587 1.00 85.38 116 LEU A C 1
ATOM 944 O O . LEU A 1 116 ? -0.558 4.417 1.401 1.00 85.38 116 LEU A O 1
ATOM 948 N N . LEU A 1 117 ? -0.146 5.130 -0.688 1.00 88.38 117 LEU A N 1
ATOM 949 C CA . LEU A 1 117 ? 0.250 3.829 -1.198 1.00 88.38 117 LEU A CA 1
ATOM 950 C C . LEU A 1 117 ? 1.570 3.372 -0.576 1.00 88.38 117 LEU A C 1
ATOM 952 O O . LEU A 1 117 ? 1.646 2.252 -0.091 1.00 88.38 117 LEU A O 1
ATOM 956 N N . TYR A 1 118 ? 2.580 4.246 -0.531 1.00 87.19 118 TYR A N 1
ATOM 957 C CA . TYR A 1 118 ? 3.847 3.938 0.141 1.00 87.19 118 TYR A CA 1
ATOM 958 C C . TYR A 1 118 ? 3.682 3.751 1.643 1.00 87.19 118 TYR A C 1
ATOM 960 O O . TYR A 1 118 ? 4.331 2.881 2.210 1.00 87.19 118 TYR A O 1
ATOM 968 N N . LYS A 1 119 ? 2.778 4.504 2.276 1.00 86.00 119 LYS A N 1
ATOM 969 C CA . LYS A 1 119 ? 2.422 4.251 3.672 1.00 86.00 119 LYS A CA 1
ATOM 970 C C . LYS A 1 119 ? 1.844 2.845 3.864 1.00 86.00 119 LYS A C 1
ATOM 972 O O . LYS A 1 119 ? 2.271 2.136 4.758 1.00 86.00 119 LYS A O 1
ATOM 977 N N . TRP A 1 120 ? 0.937 2.412 2.989 1.00 89.06 120 TRP A N 1
ATOM 978 C CA . TRP A 1 120 ? 0.395 1.051 3.041 1.00 89.06 120 TRP A CA 1
ATOM 979 C C . TRP A 1 120 ? 1.481 -0.022 2.867 1.00 89.06 120 TRP A C 1
ATOM 981 O O . TRP A 1 120 ? 1.432 -1.044 3.545 1.00 89.06 120 TRP A O 1
ATOM 991 N N . PHE A 1 121 ? 2.459 0.224 1.987 1.00 89.25 121 PHE A N 1
ATOM 992 C CA . PHE A 1 121 ? 3.626 -0.645 1.818 1.00 89.25 121 PHE A CA 1
ATOM 993 C C . PHE A 1 121 ? 4.479 -0.724 3.091 1.00 89.25 121 PHE A C 1
ATOM 995 O O . PHE A 1 121 ? 4.896 -1.817 3.453 1.00 89.25 121 PHE A O 1
ATOM 1002 N N . GLU A 1 122 ? 4.711 0.405 3.763 1.00 87.31 122 GLU A N 1
ATOM 1003 C CA . GLU A 1 122 ? 5.430 0.466 5.043 1.00 87.31 122 GLU A CA 1
ATOM 1004 C C . GLU A 1 122 ? 4.688 -0.316 6.135 1.00 87.31 122 GLU A C 1
ATOM 1006 O O . GLU A 1 122 ? 5.267 -1.185 6.778 1.00 87.31 122 GLU A O 1
ATOM 1011 N N . ASP A 1 123 ? 3.384 -0.066 6.287 1.00 87.31 123 ASP A N 1
ATOM 1012 C CA . ASP A 1 123 ? 2.556 -0.651 7.347 1.00 87.31 123 ASP A CA 1
ATOM 1013 C C . ASP A 1 123 ? 2.455 -2.190 7.248 1.00 87.31 123 ASP A C 1
ATOM 1015 O O . ASP A 1 123 ? 2.153 -2.858 8.236 1.00 87.31 123 ASP A O 1
ATOM 1019 N N . HIS A 1 124 ? 2.697 -2.764 6.064 1.00 88.75 124 HIS A N 1
ATOM 1020 C CA . HIS A 1 124 ? 2.590 -4.206 5.804 1.00 88.75 124 HIS A CA 1
ATOM 1021 C C . HIS A 1 124 ? 3.893 -4.826 5.284 1.00 88.75 124 HIS A C 1
ATOM 1023 O O . HIS A 1 124 ? 3.856 -5.933 4.741 1.00 88.75 124 HIS A O 1
ATOM 1029 N N . TRP A 1 125 ? 5.029 -4.134 5.436 1.00 87.94 125 TRP A N 1
ATOM 1030 C CA . TRP A 1 125 ? 6.302 -4.500 4.810 1.00 87.94 125 TRP A CA 1
ATOM 1031 C C . TRP A 1 125 ? 6.714 -5.953 5.087 1.00 87.94 125 TRP A C 1
ATOM 1033 O O . TRP A 1 125 ? 6.983 -6.709 4.153 1.00 87.94 125 TRP A O 1
ATOM 1043 N N . ASP A 1 126 ? 6.651 -6.371 6.352 1.00 87.50 126 ASP A N 1
ATOM 1044 C CA . ASP A 1 126 ? 7.060 -7.709 6.798 1.00 87.50 126 ASP A CA 1
ATOM 1045 C C . ASP A 1 126 ? 6.269 -8.839 6.123 1.00 87.50 126 ASP A C 1
ATOM 1047 O O . ASP A 1 126 ? 6.787 -9.931 5.891 1.00 87.50 126 ASP A O 1
ATOM 1051 N N . GLN A 1 127 ? 5.003 -8.579 5.790 1.00 87.31 127 GLN A N 1
ATOM 1052 C CA . GLN A 1 127 ? 4.130 -9.560 5.149 1.00 87.31 127 GLN A CA 1
ATOM 1053 C C . GLN A 1 127 ? 4.367 -9.612 3.643 1.00 87.31 127 GLN A C 1
ATOM 1055 O O . GLN A 1 127 ? 4.333 -10.686 3.053 1.00 87.31 127 GLN A O 1
ATOM 1060 N N . ILE A 1 128 ? 4.620 -8.466 3.009 1.00 88.88 128 ILE A N 1
ATOM 1061 C CA . ILE A 1 128 ? 4.726 -8.379 1.549 1.00 88.88 128 ILE A CA 1
ATOM 1062 C C . ILE A 1 128 ? 6.132 -8.681 1.024 1.00 88.88 128 ILE A C 1
ATOM 1064 O O . ILE A 1 128 ? 6.252 -9.160 -0.104 1.00 88.88 128 ILE A O 1
ATOM 1068 N N . GLU A 1 129 ? 7.192 -8.414 1.796 1.00 86.31 129 GLU A N 1
ATOM 1069 C CA . GLU A 1 129 ? 8.587 -8.555 1.355 1.00 86.31 129 GLU A CA 1
ATOM 1070 C C . GLU A 1 129 ? 8.904 -9.966 0.807 1.00 86.31 129 GLU A C 1
ATOM 1072 O O . GLU A 1 129 ? 9.504 -10.064 -0.273 1.00 86.31 129 GLU A O 1
ATOM 1077 N N . PRO A 1 130 ? 8.462 -11.073 1.446 1.00 86.62 130 PRO A N 1
ATOM 1078 C CA . PRO A 1 130 ? 8.709 -12.423 0.934 1.00 86.62 130 PRO A CA 1
ATOM 1079 C C . PRO A 1 130 ? 8.060 -12.679 -0.433 1.00 86.62 130 PRO A C 1
ATOM 1081 O O . PRO A 1 130 ? 8.616 -13.389 -1.275 1.00 86.62 130 PRO A O 1
ATOM 1084 N N . HIS A 1 131 ? 6.892 -12.084 -0.679 1.00 85.31 131 HIS A N 1
ATOM 1085 C CA . HIS A 1 131 ? 6.179 -12.208 -1.949 1.00 85.31 131 HIS A CA 1
ATOM 1086 C C . HIS A 1 131 ? 6.756 -11.275 -3.018 1.00 85.31 131 HIS A C 1
ATOM 1088 O O . HIS A 1 131 ? 6.773 -11.624 -4.199 1.00 85.31 131 HIS A O 1
ATOM 1094 N N . LEU A 1 132 ? 7.296 -10.125 -2.608 1.00 84.62 132 LEU A N 1
ATOM 1095 C CA . LEU A 1 132 ? 7.901 -9.131 -3.491 1.00 84.62 132 LEU A CA 1
ATOM 1096 C C . LEU A 1 132 ? 9.112 -9.693 -4.251 1.00 84.62 132 LEU A C 1
ATOM 1098 O O . LEU A 1 132 ? 9.276 -9.408 -5.435 1.00 84.62 132 LEU A O 1
ATOM 1102 N N . LYS A 1 133 ? 9.913 -10.551 -3.602 1.00 79.94 133 LYS A N 1
ATOM 1103 C CA . LYS A 1 133 ? 11.082 -11.230 -4.205 1.00 79.94 133 LYS A CA 1
ATOM 1104 C C . LYS A 1 133 ? 10.724 -12.126 -5.393 1.00 79.94 133 LYS A C 1
ATOM 1106 O O . LYS A 1 133 ? 11.555 -12.328 -6.273 1.00 79.94 133 LYS A O 1
ATOM 1111 N N . HIS A 1 134 ? 9.502 -12.649 -5.418 1.00 83.06 134 HIS A N 1
ATOM 1112 C CA . HIS A 1 134 ? 9.024 -13.578 -6.444 1.00 83.06 134 HIS A CA 1
ATOM 1113 C C . HIS A 1 134 ? 8.136 -12.903 -7.496 1.00 83.06 134 HIS A C 1
ATOM 1115 O O . HIS A 1 134 ? 7.675 -13.557 -8.431 1.00 83.06 134 HIS A O 1
ATOM 1121 N N . LEU A 1 135 ? 7.866 -11.605 -7.347 1.00 83.12 135 LEU A N 1
ATOM 1122 C CA . LEU A 1 135 ? 6.963 -10.874 -8.220 1.00 83.12 135 LEU A CA 1
ATOM 1123 C C . LEU A 1 135 ? 7.724 -10.307 -9.415 1.00 83.12 135 LEU A C 1
ATOM 1125 O O . LEU A 1 135 ? 8.742 -9.653 -9.231 1.00 83.12 135 LEU A O 1
ATOM 1129 N N . ILE A 1 136 ? 7.198 -10.492 -10.626 1.00 83.00 136 ILE A N 1
ATOM 1130 C CA . ILE A 1 136 ? 7.696 -9.839 -11.844 1.00 83.00 136 ILE A CA 1
ATOM 1131 C C . ILE A 1 136 ? 6.616 -8.875 -12.335 1.00 83.00 136 ILE A C 1
ATOM 1133 O O . ILE A 1 136 ? 5.476 -9.276 -12.570 1.00 83.00 136 ILE A O 1
ATOM 1137 N N . ALA A 1 137 ? 6.967 -7.602 -12.467 1.00 82.38 137 ALA A N 1
ATOM 1138 C CA . ALA A 1 137 ? 6.110 -6.540 -12.957 1.00 82.38 137 ALA A CA 1
ATOM 1139 C C . ALA A 1 137 ? 6.586 -6.069 -14.332 1.00 82.38 137 ALA A C 1
ATOM 1141 O O . ALA A 1 137 ? 7.783 -5.918 -14.580 1.00 82.38 137 ALA A O 1
ATOM 1142 N N . PHE A 1 138 ? 5.619 -5.788 -15.199 1.00 83.00 138 PHE A N 1
ATOM 1143 C CA . PHE A 1 138 ? 5.843 -5.257 -16.536 1.00 83.00 138 PHE A CA 1
ATOM 1144 C C . PHE A 1 138 ? 5.184 -3.886 -16.652 1.00 83.00 138 PHE A C 1
ATOM 1146 O O . PHE A 1 138 ? 4.143 -3.632 -16.032 1.00 83.00 138 PHE A O 1
ATOM 1153 N N . ASN A 1 139 ? 5.788 -3.002 -17.438 1.00 84.19 139 ASN A N 1
ATOM 1154 C CA . ASN A 1 139 ? 5.149 -1.754 -17.827 1.00 84.19 139 ASN A CA 1
ATOM 1155 C C . ASN A 1 139 ? 4.081 -2.017 -18.914 1.00 84.19 139 ASN A C 1
ATOM 1157 O O . ASN A 1 139 ? 3.832 -3.156 -19.315 1.00 84.19 139 ASN A O 1
ATOM 1161 N N . LYS A 1 140 ? 3.399 -0.965 -19.376 1.00 81.62 140 LYS A N 1
ATOM 1162 C CA . LYS A 1 140 ? 2.355 -1.104 -20.410 1.00 81.62 140 LYS A CA 1
ATOM 1163 C C . LYS A 1 140 ? 2.933 -1.451 -21.782 1.00 81.62 140 LYS A C 1
ATOM 1165 O O . LYS A 1 140 ? 2.213 -1.952 -22.637 1.00 81.62 140 LYS A O 1
ATOM 1170 N N . GLU A 1 141 ? 4.202 -1.134 -21.975 1.00 83.31 141 GLU A N 1
ATOM 1171 C CA . GLU A 1 141 ? 4.992 -1.308 -23.181 1.00 83.31 141 GLU A CA 1
ATOM 1172 C C . GLU A 1 141 ? 5.628 -2.717 -23.255 1.00 83.31 141 GLU A C 1
ATOM 1174 O O . GLU A 1 141 ? 6.080 -3.128 -24.318 1.00 83.31 141 GLU A O 1
ATOM 1179 N N . GLY A 1 142 ? 5.571 -3.496 -22.165 1.00 79.75 142 GLY A N 1
ATOM 1180 C CA . GLY A 1 142 ? 6.097 -4.859 -22.052 1.00 79.75 142 GLY A CA 1
ATOM 1181 C C . GLY A 1 142 ? 7.479 -4.976 -21.396 1.00 79.75 142 GLY A C 1
ATOM 1182 O O . GLY A 1 142 ? 7.959 -6.094 -21.209 1.00 79.75 142 GLY A O 1
ATOM 1183 N N . ASP A 1 143 ? 8.108 -3.870 -21.000 1.00 82.56 143 ASP A N 1
ATOM 1184 C CA . ASP A 1 143 ? 9.415 -3.875 -20.342 1.00 82.56 143 ASP A CA 1
ATOM 1185 C C . ASP A 1 143 ? 9.317 -4.335 -18.885 1.00 82.56 143 ASP A C 1
ATOM 1187 O O . ASP A 1 143 ? 8.389 -3.987 -18.147 1.00 82.56 143 ASP A O 1
ATOM 1191 N N . VAL A 1 144 ? 10.326 -5.090 -18.449 1.00 83.25 144 VAL A N 1
ATOM 1192 C CA . VAL A 1 144 ? 10.454 -5.576 -17.072 1.00 83.25 144 VAL A CA 1
ATOM 1193 C C . VAL A 1 144 ? 10.831 -4.419 -16.143 1.00 83.25 144 VAL A C 1
ATOM 1195 O O . VAL A 1 144 ? 11.816 -3.720 -16.367 1.00 83.25 144 VAL A O 1
ATOM 1198 N N . LEU A 1 145 ? 10.063 -4.241 -15.066 1.00 81.12 145 LEU A N 1
ATOM 1199 C CA . LEU A 1 145 ? 10.275 -3.184 -14.068 1.00 81.12 145 LEU A CA 1
ATOM 1200 C C . LEU A 1 145 ? 11.169 -3.618 -12.898 1.00 81.12 145 LEU A C 1
ATOM 1202 O O . LEU A 1 145 ? 11.562 -2.782 -12.082 1.00 81.12 145 LEU A O 1
ATOM 1206 N N . ASN A 1 146 ? 11.459 -4.913 -12.789 1.00 84.25 146 ASN A N 1
ATOM 1207 C CA . ASN A 1 146 ? 12.233 -5.504 -11.705 1.00 84.25 146 ASN A CA 1
ATOM 1208 C C . ASN A 1 146 ? 13.737 -5.310 -11.884 1.00 84.25 146 ASN A C 1
ATOM 1210 O O . ASN A 1 146 ? 14.270 -5.489 -12.974 1.00 84.25 146 ASN A O 1
ATOM 1214 N N . ARG A 1 147 ? 14.429 -5.061 -10.770 1.00 75.88 147 ARG A N 1
ATOM 1215 C CA . ARG A 1 147 ? 15.897 -5.068 -10.693 1.00 75.88 147 ARG A CA 1
ATOM 1216 C C . ARG A 1 147 ? 16.470 -6.472 -10.514 1.00 75.88 147 ARG A C 1
ATOM 1218 O O . ARG A 1 147 ? 17.569 -6.756 -10.982 1.00 75.88 147 ARG A O 1
ATOM 1225 N N . ASN A 1 148 ? 15.715 -7.371 -9.880 1.00 55.59 148 ASN A N 1
ATOM 1226 C CA . ASN A 1 148 ? 16.135 -8.755 -9.701 1.00 55.59 148 ASN A CA 1
ATOM 1227 C C . ASN A 1 148 ? 15.882 -9.573 -10.978 1.00 55.59 148 ASN A C 1
ATOM 1229 O O . ASN A 1 148 ? 14.809 -10.140 -11.174 1.00 55.59 148 ASN A O 1
ATOM 1233 N N . GLY A 1 149 ? 16.913 -9.682 -11.819 1.00 50.06 149 GLY A N 1
ATOM 1234 C CA . GLY A 1 149 ? 17.203 -10.962 -12.463 1.00 50.06 149 GLY A CA 1
ATOM 1235 C C . GLY A 1 149 ? 17.196 -11.058 -13.985 1.00 50.06 149 GLY A C 1
ATOM 1236 O O . GLY A 1 149 ? 17.546 -12.137 -14.454 1.00 50.06 149 GLY A O 1
ATOM 1237 N N . LYS A 1 150 ? 16.880 -10.026 -14.781 1.00 39.88 150 LYS A N 1
ATOM 1238 C CA . LYS A 1 150 ? 17.183 -10.048 -16.230 1.00 39.88 150 LYS A CA 1
ATOM 1239 C C . LYS A 1 150 ? 17.553 -8.668 -16.757 1.00 39.88 150 LYS A C 1
ATOM 1241 O O . LYS A 1 150 ? 16.833 -7.701 -16.541 1.00 39.88 150 LYS A O 1
ATOM 1246 N N . ASN A 1 151 ? 18.692 -8.645 -17.446 1.00 39.91 151 ASN A N 1
ATOM 1247 C CA . ASN A 1 151 ? 19.273 -7.530 -18.181 1.00 39.91 151 ASN A CA 1
ATOM 1248 C C . ASN A 1 151 ? 18.201 -6.681 -18.866 1.00 39.91 151 ASN A C 1
ATOM 1250 O O . ASN A 1 151 ? 17.365 -7.200 -19.605 1.00 39.91 151 ASN A O 1
ATOM 1254 N N . HIS A 1 152 ? 18.268 -5.378 -18.627 1.00 42.16 152 HIS A N 1
ATOM 1255 C CA . HIS A 1 152 ? 17.573 -4.372 -19.409 1.00 42.16 152 HIS A CA 1
ATOM 1256 C C . HIS A 1 152 ? 17.913 -4.578 -20.899 1.00 42.16 152 HIS A C 1
ATOM 1258 O O . HIS A 1 152 ? 19.087 -4.478 -21.257 1.00 42.16 152 HIS A O 1
ATOM 1264 N N . PRO A 1 153 ? 16.949 -4.889 -21.781 1.00 43.44 153 PRO A N 1
ATOM 1265 C CA . PRO A 1 153 ? 17.238 -5.160 -23.185 1.00 43.44 153 PRO A CA 1
ATOM 1266 C C . PRO A 1 153 ? 17.399 -3.874 -24.019 1.00 43.44 153 PRO A C 1
ATOM 1268 O O . PRO A 1 153 ? 17.007 -3.864 -25.181 1.00 43.44 153 PRO A O 1
ATOM 1271 N N . GLN A 1 154 ? 17.951 -2.784 -23.464 1.00 46.34 154 GLN A N 1
ATOM 1272 C CA . GLN A 1 154 ? 18.159 -1.542 -24.234 1.00 46.34 154 GLN A CA 1
ATOM 1273 C C . GLN A 1 154 ? 19.597 -1.267 -24.697 1.00 46.34 154 GLN A C 1
ATOM 1275 O O . GLN A 1 154 ? 19.784 -0.297 -25.418 1.00 46.34 154 GLN A O 1
ATOM 1280 N N . ASP A 1 155 ? 20.578 -2.137 -24.435 1.00 47.44 155 ASP A N 1
ATOM 1281 C CA . ASP A 1 155 ? 21.928 -2.006 -25.025 1.00 47.44 155 ASP A CA 1
ATOM 1282 C C . ASP A 1 155 ? 22.176 -3.016 -26.155 1.00 47.44 155 ASP A C 1
ATOM 1284 O O . ASP A 1 155 ? 23.172 -3.739 -26.181 1.00 47.44 155 ASP A O 1
ATOM 1288 N N . SER A 1 156 ? 21.248 -3.131 -27.106 1.00 45.28 156 SER A N 1
ATOM 1289 C CA . SER A 1 156 ? 21.490 -3.894 -28.342 1.00 45.28 156 SER A CA 1
ATOM 1290 C C . SER A 1 156 ? 20.707 -3.336 -29.527 1.00 45.28 156 SER A C 1
ATOM 1292 O O . SER A 1 156 ? 19.973 -4.063 -30.191 1.00 45.28 156 SER A O 1
ATOM 1294 N N . GLN A 1 157 ? 20.869 -2.046 -29.821 1.00 49.19 157 GLN A N 1
ATOM 1295 C CA . GLN A 1 157 ? 20.669 -1.543 -31.180 1.00 49.19 157 GLN A CA 1
ATOM 1296 C C . GLN A 1 157 ? 21.793 -0.568 -31.546 1.00 49.19 157 GLN A C 1
ATOM 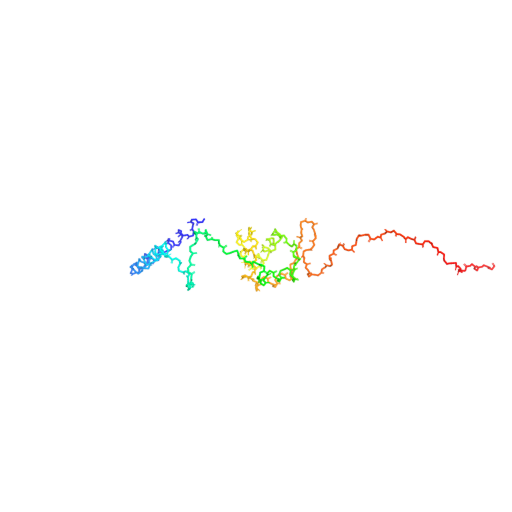1298 O O . GLN A 1 157 ? 22.013 0.400 -30.827 1.00 49.19 157 GLN A O 1
ATOM 1303 N N . GLN A 1 158 ? 22.405 -0.834 -32.712 1.00 44.34 158 GLN A N 1
ATOM 1304 C CA . GLN A 1 158 ? 23.519 -0.147 -33.399 1.00 44.34 158 GLN A CA 1
ATOM 1305 C C . GLN A 1 158 ? 24.904 -0.666 -32.948 1.00 44.34 158 GLN A C 1
ATOM 1307 O O . GLN A 1 158 ? 25.264 -0.529 -31.791 1.00 44.34 158 GLN A O 1
ATOM 1312 N N . GLN A 1 159 ? 25.744 -1.293 -33.780 1.00 41.47 159 GLN A N 1
ATOM 1313 C CA . GLN A 1 159 ? 25.971 -1.102 -35.216 1.00 41.47 159 GLN A CA 1
ATOM 1314 C C . GLN A 1 159 ? 26.360 -2.434 -35.889 1.00 41.47 159 GLN A C 1
ATOM 1316 O O . GLN A 1 159 ? 27.395 -3.021 -35.584 1.00 41.47 159 GLN A O 1
ATOM 1321 N N . ASP A 1 160 ? 25.502 -2.892 -36.799 1.00 48.84 160 ASP A N 1
ATOM 1322 C CA . ASP A 1 160 ? 25.950 -3.418 -38.089 1.00 48.84 160 ASP A CA 1
ATOM 1323 C C . ASP A 1 160 ? 26.437 -2.204 -38.897 1.00 48.84 160 ASP A C 1
ATOM 1325 O O . ASP A 1 160 ? 25.823 -1.146 -38.762 1.00 48.84 160 ASP A O 1
ATOM 1329 N N . GLU A 1 161 ? 27.558 -2.352 -39.604 1.00 48.88 161 GLU A N 1
ATOM 1330 C CA . GLU A 1 161 ? 28.210 -1.461 -40.589 1.00 48.88 161 GLU A CA 1
ATOM 1331 C C . GLU A 1 161 ? 29.739 -1.588 -40.424 1.00 48.88 161 GLU A C 1
ATOM 1333 O O . GLU A 1 161 ? 30.355 -0.946 -39.570 1.00 48.88 161 GLU A O 1
ATOM 1338 N N . GLY A 1 162 ? 30.366 -2.419 -41.264 1.00 41.31 162 GLY A N 1
ATOM 1339 C CA . GLY A 1 162 ? 31.814 -2.369 -41.482 1.00 41.31 162 GLY A CA 1
ATOM 1340 C C . GLY A 1 162 ? 32.504 -3.718 -41.634 1.00 41.31 162 GLY A C 1
ATOM 1341 O O . GLY A 1 162 ? 33.355 -4.063 -40.819 1.00 41.31 162 GLY A O 1
ATOM 1342 N N . SER A 1 163 ? 32.205 -4.459 -42.705 1.00 49.41 163 SER A N 1
ATOM 1343 C CA . SER A 1 163 ? 33.167 -5.423 -43.254 1.00 49.41 163 SER A CA 1
ATOM 1344 C C . SER A 1 163 ? 34.456 -4.699 -43.660 1.00 49.41 163 SER A C 1
ATOM 1346 O O . SER A 1 163 ? 34.386 -3.789 -44.488 1.00 49.41 163 SER A O 1
ATOM 1348 N N . PRO A 1 164 ? 35.639 -5.133 -43.199 1.00 50.31 164 PRO A N 1
ATOM 1349 C CA . PRO A 1 164 ? 36.874 -4.935 -43.928 1.00 50.31 164 PRO A CA 1
ATOM 1350 C C . PRO A 1 164 ? 37.145 -6.207 -44.734 1.00 50.31 164 PRO A C 1
ATOM 1352 O O . PRO A 1 164 ? 37.586 -7.229 -44.210 1.00 50.31 164 PRO A O 1
ATOM 1355 N N . ASP A 1 165 ? 36.851 -6.129 -46.026 1.00 49.06 165 ASP A N 1
ATOM 1356 C CA . ASP A 1 165 ? 37.553 -6.922 -47.026 1.00 49.06 165 ASP A CA 1
ATOM 1357 C C . ASP A 1 165 ? 39.041 -6.534 -46.984 1.00 49.06 165 ASP A C 1
ATOM 1359 O O . ASP A 1 165 ? 39.359 -5.352 -47.138 1.00 49.06 165 ASP A O 1
ATOM 1363 N N . GLN A 1 166 ? 39.927 -7.498 -46.705 1.00 45.19 166 GLN A N 1
ATOM 1364 C CA . GLN A 1 166 ? 41.107 -7.803 -47.530 1.00 45.19 166 GLN A CA 1
ATOM 1365 C C . GLN A 1 166 ? 42.028 -8.855 -46.880 1.00 45.19 166 GLN A C 1
ATOM 1367 O O . GLN A 1 166 ? 42.655 -8.631 -45.848 1.00 45.19 166 GLN A O 1
ATOM 1372 N N . SER A 1 167 ? 42.133 -9.977 -47.596 1.00 50.59 167 SER A N 1
ATOM 1373 C CA . SER A 1 167 ? 43.370 -10.689 -47.951 1.00 50.59 167 SER A CA 1
ATOM 1374 C C . SER A 1 167 ? 44.285 -11.241 -46.852 1.00 50.59 167 SER A C 1
ATOM 1376 O O . SER A 1 167 ? 45.097 -10.516 -46.287 1.00 50.59 167 SER A O 1
ATOM 1378 N N . LEU A 1 168 ? 44.328 -12.576 -46.747 1.00 47.94 168 LEU A N 1
ATOM 1379 C CA . LEU A 1 168 ? 45.598 -13.308 -46.677 1.00 47.94 168 LEU A CA 1
ATOM 1380 C C . LEU A 1 168 ? 45.524 -14.583 -47.530 1.00 47.94 168 LEU A C 1
ATOM 1382 O O . LEU A 1 168 ? 44.707 -15.471 -47.297 1.00 47.94 168 LEU A O 1
ATOM 1386 N N . ASP A 1 169 ? 46.403 -14.614 -48.527 1.00 49.91 169 ASP A N 1
ATOM 1387 C CA . ASP A 1 169 ? 46.670 -15.709 -49.449 1.00 49.91 169 ASP A CA 1
ATOM 1388 C C . ASP A 1 169 ? 47.306 -16.947 -48.784 1.00 49.91 169 ASP A C 1
ATOM 1390 O O . ASP A 1 169 ? 47.951 -16.871 -47.737 1.00 49.91 169 ASP A O 1
ATOM 1394 N N . ASN A 1 170 ? 47.261 -18.038 -49.561 1.00 48.28 170 ASN A N 1
ATOM 1395 C CA . ASN A 1 170 ? 48.192 -19.175 -49.613 1.00 48.28 170 ASN A CA 1
ATOM 1396 C C . ASN A 1 170 ? 47.945 -20.362 -48.666 1.00 48.28 170 ASN A C 1
ATOM 1398 O O . ASN A 1 170 ? 48.489 -20.422 -47.565 1.00 48.28 170 ASN A O 1
ATOM 1402 N N . ASN A 1 171 ? 47.322 -21.427 -49.189 1.00 43.88 171 ASN A N 1
ATOM 1403 C CA . ASN A 1 171 ? 48.063 -22.608 -49.673 1.00 43.88 171 ASN A CA 1
ATOM 1404 C C . ASN A 1 171 ? 47.141 -23.738 -50.174 1.00 43.88 171 ASN A C 1
ATOM 1406 O O . ASN A 1 171 ? 45.999 -23.854 -49.749 1.00 43.88 171 ASN A O 1
ATOM 1410 N N . LEU A 1 172 ? 47.742 -24.619 -50.984 1.00 47.97 172 LEU A N 1
ATOM 1411 C 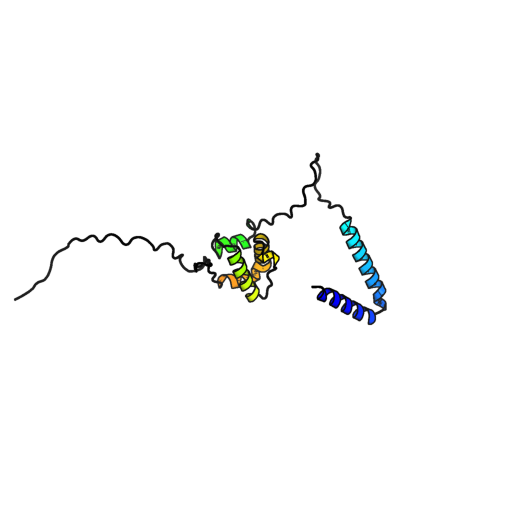CA . LEU A 1 172 ? 47.294 -25.937 -51.465 1.00 47.97 172 LEU A CA 1
ATOM 1412 C C . LEU A 1 172 ? 46.487 -25.987 -52.772 1.00 47.97 172 LEU A C 1
ATOM 1414 O O . LEU A 1 172 ? 45.264 -26.055 -52.806 1.00 47.97 172 LEU A O 1
ATOM 1418 N N . THR A 1 173 ? 47.223 -26.165 -53.867 1.00 52.94 173 THR A N 1
ATOM 1419 C CA . THR A 1 173 ? 46.837 -27.128 -54.903 1.00 52.94 173 THR A CA 1
ATOM 1420 C C . THR A 1 173 ? 48.043 -28.021 -55.158 1.00 52.94 173 THR A C 1
ATOM 1422 O O . THR A 1 173 ? 49.074 -27.587 -55.666 1.00 52.94 173 THR A O 1
ATOM 1425 N N . VAL A 1 174 ? 47.917 -29.252 -54.672 1.00 56.84 174 VAL A N 1
ATOM 1426 C CA . VAL A 1 174 ? 48.705 -30.416 -55.070 1.00 56.84 174 VAL A CA 1
ATOM 1427 C C . VAL A 1 174 ? 47.996 -30.980 -56.287 1.00 56.84 174 VAL A C 1
ATOM 1429 O O . VAL A 1 174 ? 46.819 -31.285 -56.158 1.00 56.84 174 VAL A O 1
ATOM 1432 N N . ASP A 1 175 ? 48.693 -31.170 -57.401 1.00 50.59 175 ASP A N 1
ATOM 1433 C CA . ASP A 1 175 ? 48.318 -32.202 -58.367 1.00 50.59 175 ASP A CA 1
ATOM 1434 C C . ASP A 1 175 ? 49.574 -32.773 -59.037 1.00 50.59 175 ASP A C 1
ATOM 1436 O O . ASP A 1 175 ? 50.515 -32.042 -59.364 1.00 50.59 175 ASP A O 1
ATOM 1440 N N . GLN A 1 176 ? 49.579 -34.107 -59.118 1.00 54.53 176 GLN A N 1
ATOM 1441 C CA . GLN A 1 176 ? 50.561 -34.982 -59.766 1.00 54.53 176 GLN A CA 1
ATOM 1442 C C . GLN A 1 176 ? 50.214 -35.191 -61.238 1.00 54.53 176 GLN A C 1
ATOM 1444 O O . GLN A 1 176 ? 49.005 -35.193 -61.560 1.00 54.53 176 GLN A O 1
#

Organism: NCBI:txid1144522

Sequence (176 aa):
MKSTLNLSIVNLLDSLDKNPGRIPDVNKSLEILLQELKQEKDRPMIHEVENIAAQEPPKKPQKERFEFKKCEAFKQITEVYFYPTIRQSELVSISTVLANACELRVDRDAKRRKDLLYKWFEDHWDQIEPHLKHLIAFNKEGDVLNRNGKNHPQDSQQQDEGSPDQSLDNNLTVDQ